Protein AF-U1F3D2-F1 (afdb_monomer_lite)

Foldseek 3Di:
DDDFDAQDPVNLCVVCVVVVHDVVVLVVVLVVVCCVVQVPHDPPVCVVPDDPDWDKDKDFDPDDDDDDCPSSVVVSVVVPDDPDPDWGWDDDPDTITITGD

pLDDT: mean 79.66, std 23.39, range [31.12, 98.44]

Sequence (101 aa):
MMGSASSTHDDIVATLKDAGLDPAQVRTLIEATFAEDLRWGPDVTTEAIFGDERATAQVVSRAHGTLAGVPVGAYALQFMAPYSPAHRLTSQGSHETQVHV

Structure (mmCIF, N/CA/C/O backbone):
data_AF-U1F3D2-F1
#
_entry.id   AF-U1F3D2-F1
#
loop_
_atom_site.group_PDB
_atom_site.id
_atom_site.type_symbol
_atom_site.label_atom_id
_atom_site.label_alt_id
_atom_site.label_comp_id
_atom_site.label_asym_id
_atom_site.label_entity_id
_atom_site.label_seq_id
_atom_site.pdbx_PDB_ins_code
_atom_site.Cartn_x
_atom_site.Cartn_y
_atom_site.Cartn_z
_atom_site.occupancy
_atom_site.B_iso_or_equiv
_atom_site.auth_seq_id
_atom_site.auth_comp_id
_atom_site.auth_asym_id
_atom_site.auth_atom_id
_atom_site.pdbx_PDB_model_num
ATOM 1 N N . MET A 1 1 ? -25.763 -13.246 -3.769 1.00 33.59 1 MET A N 1
ATOM 2 C CA . MET A 1 1 ? -25.278 -12.457 -4.920 1.00 33.59 1 MET A CA 1
ATOM 3 C C . MET A 1 1 ? -24.556 -11.244 -4.338 1.00 33.59 1 MET A C 1
ATOM 5 O O . MET A 1 1 ? -25.208 -10.260 -4.030 1.00 33.59 1 MET A O 1
ATOM 9 N N . MET A 1 2 ? -23.265 -11.376 -4.013 1.00 32.06 2 MET A N 1
ATOM 10 C CA . MET A 1 2 ? -22.491 -10.327 -3.328 1.00 32.06 2 MET A CA 1
ATOM 11 C C . MET A 1 2 ? -21.755 -9.516 -4.398 1.00 32.06 2 MET A C 1
ATOM 13 O O . MET A 1 2 ? -20.962 -10.078 -5.151 1.00 32.06 2 MET A O 1
ATOM 17 N N . GLY A 1 3 ? -22.105 -8.237 -4.533 1.00 31.12 3 GLY A N 1
ATOM 18 C CA . GLY A 1 3 ? -21.568 -7.349 -5.560 1.00 31.12 3 GLY A CA 1
ATOM 19 C C . GLY A 1 3 ? -20.078 -7.081 -5.363 1.00 31.12 3 GLY A C 1
ATOM 20 O O . GLY A 1 3 ? -19.635 -6.758 -4.266 1.00 31.12 3 GLY A O 1
ATOM 21 N N . SER A 1 4 ? -19.316 -7.214 -6.446 1.00 35.34 4 SER A N 1
ATOM 22 C CA . SER A 1 4 ? -17.908 -6.830 -6.533 1.00 35.34 4 SER A CA 1
ATOM 23 C C . SER A 1 4 ? -17.794 -5.304 -6.472 1.00 35.34 4 SER A C 1
ATOM 25 O O . SER A 1 4 ? -17.982 -4.643 -7.492 1.00 35.34 4 SER A O 1
ATOM 27 N N . ALA A 1 5 ? -17.498 -4.733 -5.305 1.00 45.81 5 ALA A N 1
ATOM 28 C CA . ALA A 1 5 ? -17.171 -3.313 -5.210 1.00 45.81 5 ALA A CA 1
ATOM 29 C C . ALA A 1 5 ? -15.744 -3.084 -5.736 1.00 45.81 5 ALA A C 1
ATOM 31 O O . ALA A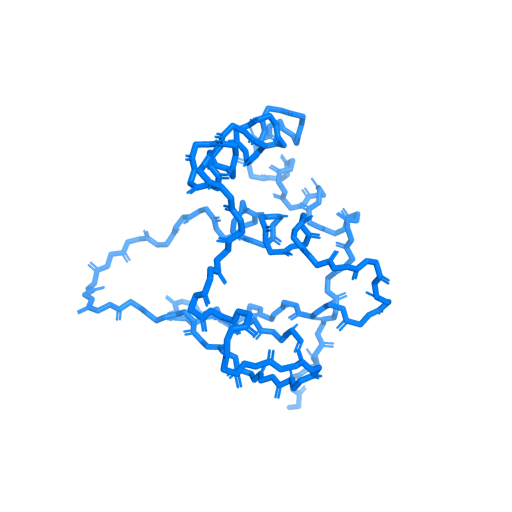 1 5 ? -14.792 -3.696 -5.264 1.00 45.81 5 ALA A O 1
ATOM 32 N N . SER A 1 6 ? -15.608 -2.244 -6.758 1.00 53.44 6 SER A N 1
ATOM 33 C CA . SER A 1 6 ? -14.322 -1.697 -7.187 1.00 53.44 6 SER A CA 1
ATOM 34 C C . SER A 1 6 ? -14.059 -0.455 -6.342 1.00 53.44 6 SER A C 1
ATOM 36 O O . SER A 1 6 ? -14.740 0.543 -6.549 1.00 53.44 6 SER A O 1
ATOM 38 N N . SER A 1 7 ? -13.133 -0.508 -5.383 1.00 66.31 7 SER A N 1
ATOM 39 C CA . SER A 1 7 ? -12.754 0.681 -4.609 1.00 66.31 7 SER A CA 1
ATOM 40 C C . SER A 1 7 ? -11.848 1.589 -5.436 1.00 66.31 7 SER A C 1
ATOM 42 O O . SER A 1 7 ? -10.769 1.189 -5.871 1.00 66.31 7 SER A O 1
ATOM 44 N N . THR A 1 8 ? -12.302 2.814 -5.661 1.00 82.62 8 THR A N 1
ATOM 45 C CA . THR A 1 8 ? -11.533 3.889 -6.289 1.00 82.62 8 THR A CA 1
ATOM 46 C C . THR A 1 8 ? -10.462 4.434 -5.334 1.00 82.62 8 THR A C 1
ATOM 48 O O . THR A 1 8 ? -10.428 4.097 -4.150 1.00 82.62 8 THR A O 1
ATOM 51 N N . HIS A 1 9 ? -9.567 5.293 -5.833 1.00 85.81 9 HIS A N 1
ATOM 52 C CA . HIS A 1 9 ? -8.632 6.038 -4.978 1.00 85.81 9 HIS A CA 1
ATOM 53 C C . HIS A 1 9 ? -9.355 6.824 -3.878 1.00 85.81 9 HIS A C 1
ATOM 55 O O . HIS A 1 9 ? -8.961 6.759 -2.715 1.00 85.81 9 HIS A O 1
ATOM 61 N N . ASP A 1 10 ? -10.450 7.496 -4.232 1.00 89.19 10 ASP A N 1
ATOM 62 C CA . ASP A 1 10 ? -11.231 8.293 -3.290 1.00 89.19 10 ASP A CA 1
ATOM 63 C C . ASP A 1 10 ? -11.868 7.418 -2.201 1.00 89.19 10 ASP A C 1
ATOM 65 O O . ASP A 1 10 ? -11.858 7.802 -1.030 1.00 89.19 10 ASP A O 1
ATOM 69 N N . ASP A 1 11 ? -12.322 6.207 -2.547 1.00 90.88 11 ASP A N 1
ATOM 70 C CA . ASP A 1 11 ? -12.855 5.243 -1.573 1.00 90.88 11 ASP A CA 1
ATOM 71 C C . ASP A 1 11 ? -11.778 4.786 -0.574 1.00 90.88 11 ASP A C 1
ATOM 73 O O . ASP A 1 11 ? -12.034 4.678 0.630 1.00 90.88 11 ASP A O 1
ATOM 77 N N . ILE A 1 12 ? -10.551 4.545 -1.052 1.00 92.62 12 ILE A N 1
ATOM 78 C CA . ILE A 1 12 ? -9.414 4.170 -0.197 1.00 92.62 12 ILE A CA 1
ATOM 79 C C . ILE A 1 12 ? -9.048 5.336 0.727 1.00 92.62 12 ILE A C 1
ATOM 81 O O . ILE A 1 12 ? -8.887 5.140 1.933 1.00 92.62 12 ILE A O 1
ATOM 85 N N . VAL A 1 13 ? -8.970 6.558 0.19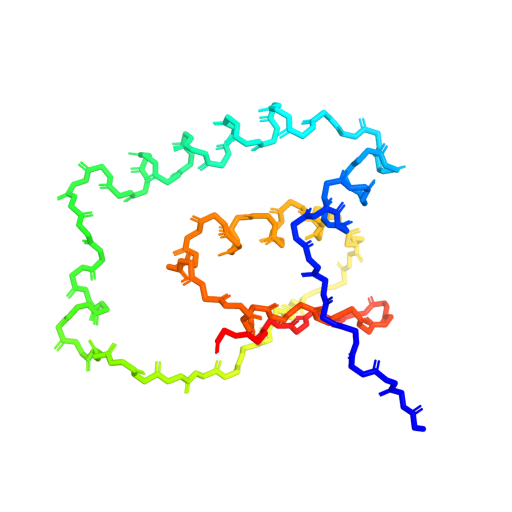4 1.00 94.50 13 VAL A N 1
ATOM 86 C CA . VAL A 1 13 ? -8.671 7.768 0.973 1.00 94.50 13 VAL A CA 1
ATOM 87 C C . VAL A 1 13 ? -9.747 8.036 2.027 1.00 94.50 13 VAL A C 1
ATOM 89 O O . VAL A 1 13 ? -9.406 8.392 3.157 1.00 94.50 13 VAL A O 1
ATOM 92 N N . ALA A 1 14 ? -11.026 7.847 1.699 1.00 95.06 14 ALA A N 1
ATOM 93 C CA . ALA A 1 14 ? -12.118 7.951 2.663 1.00 95.06 14 ALA A CA 1
ATOM 94 C C . ALA A 1 14 ? -11.972 6.905 3.779 1.00 95.06 14 ALA A C 1
ATOM 96 O O . ALA A 1 14 ? -11.982 7.263 4.953 1.00 95.06 14 ALA A O 1
ATOM 97 N N . THR A 1 15 ? -11.701 5.645 3.424 1.00 96.00 15 THR A N 1
ATOM 98 C CA . THR A 1 15 ? -11.517 4.557 4.401 1.00 96.00 15 THR A CA 1
ATOM 99 C C . THR A 1 15 ? -10.328 4.810 5.337 1.00 96.00 15 THR A C 1
ATOM 101 O O . THR A 1 15 ? -10.399 4.505 6.527 1.00 96.00 15 THR A O 1
ATOM 104 N N . LEU A 1 16 ? -9.231 5.388 4.834 1.00 97.12 16 LEU A N 1
ATOM 105 C CA . LEU A 1 16 ? -8.092 5.795 5.668 1.00 97.12 16 LEU A CA 1
ATOM 106 C C . LEU A 1 16 ? -8.496 6.864 6.689 1.00 97.12 16 LEU A C 1
ATOM 108 O O . LEU A 1 16 ? -8.169 6.732 7.868 1.00 97.12 16 LEU A O 1
ATOM 112 N N . LYS A 1 17 ? -9.237 7.889 6.251 1.00 97.81 17 LYS A N 1
ATOM 113 C CA . LYS A 1 17 ? -9.729 8.956 7.133 1.00 97.81 17 LYS A CA 1
ATOM 114 C C . LYS A 1 17 ? -10.698 8.423 8.186 1.00 97.81 17 LYS A C 1
ATOM 116 O O . LYS A 1 17 ? -10.562 8.782 9.352 1.00 97.81 17 LYS A O 1
ATOM 121 N N . ASP A 1 18 ? -11.615 7.539 7.800 1.00 97.19 18 ASP A N 1
ATOM 122 C CA . ASP A 1 18 ? -12.564 6.893 8.716 1.00 97.19 18 ASP A CA 1
ATOM 123 C C . ASP A 1 18 ? -11.845 6.031 9.767 1.00 97.19 18 ASP A C 1
ATOM 125 O O . ASP A 1 18 ? -12.281 5.942 10.914 1.00 97.19 18 ASP A O 1
ATOM 129 N N . ALA A 1 19 ? -10.695 5.451 9.407 1.00 94.75 19 ALA A N 1
ATOM 130 C CA . ALA A 1 19 ? -9.802 4.746 10.326 1.00 94.75 19 ALA A CA 1
ATOM 131 C C . ALA A 1 19 ? -8.922 5.683 11.185 1.00 94.75 19 ALA A C 1
ATOM 133 O O . ALA A 1 19 ? -8.094 5.202 11.959 1.00 94.75 19 ALA A O 1
ATOM 134 N N . GLY A 1 20 ? -9.075 7.006 11.060 1.00 97.75 20 GLY A N 1
ATOM 135 C CA . GLY A 1 20 ? -8.302 8.007 11.799 1.00 97.75 20 GLY A CA 1
ATOM 136 C C . GLY A 1 20 ? -6.869 8.202 11.294 1.00 97.75 20 GLY A C 1
ATOM 137 O O . GLY A 1 20 ? -6.044 8.765 12.012 1.00 97.75 20 GLY A O 1
ATOM 138 N N . LEU A 1 21 ? -6.555 7.735 10.084 1.00 98.19 21 LEU A N 1
ATOM 139 C CA . LEU A 1 21 ? -5.239 7.880 9.467 1.00 98.19 21 LEU A CA 1
ATOM 140 C C . LEU A 1 21 ? -5.198 9.107 8.554 1.00 98.19 21 LEU A C 1
ATOM 142 O O . LEU A 1 21 ? -6.142 9.384 7.815 1.00 98.19 21 LEU A O 1
ATOM 146 N N . ASP A 1 22 ? -4.068 9.813 8.563 1.00 98.25 22 ASP A N 1
ATOM 147 C CA . ASP A 1 22 ? -3.778 10.883 7.608 1.00 98.25 22 ASP A CA 1
ATOM 148 C C . ASP A 1 22 ? -3.288 10.277 6.276 1.00 98.25 22 ASP A C 1
ATOM 150 O O . ASP A 1 22 ? -2.192 9.702 6.236 1.00 98.25 22 ASP A O 1
ATOM 154 N N . PRO A 1 23 ? -4.042 10.412 5.167 1.00 97.25 23 PRO A N 1
ATOM 155 C CA . PRO A 1 23 ? -3.653 9.842 3.879 1.00 97.25 23 PRO A CA 1
ATOM 156 C C . PRO A 1 23 ? -2.304 10.353 3.361 1.00 97.25 23 PRO A C 1
ATOM 158 O O . PRO A 1 23 ? -1.612 9.621 2.653 1.00 97.25 23 PRO A O 1
ATOM 161 N N . ALA A 1 24 ? -1.908 11.582 3.710 1.00 97.69 24 ALA A N 1
ATOM 162 C CA . ALA A 1 24 ? -0.620 12.131 3.297 1.00 97.69 24 ALA A CA 1
ATOM 163 C C . ALA A 1 24 ? 0.538 11.432 4.020 1.00 97.69 24 ALA A C 1
ATOM 165 O O . ALA A 1 24 ? 1.523 11.057 3.387 1.00 97.69 24 ALA A O 1
ATOM 166 N N . GLN A 1 25 ? 0.403 11.186 5.326 1.00 98.44 25 GLN A N 1
ATOM 167 C CA . GLN A 1 25 ? 1.400 10.427 6.087 1.00 98.44 25 GLN A CA 1
ATOM 168 C C . GLN A 1 25 ? 1.490 8.977 5.618 1.00 98.44 25 GLN A C 1
ATOM 170 O O . GLN A 1 25 ? 2.593 8.456 5.462 1.00 98.44 25 GLN A O 1
ATOM 175 N N . VAL A 1 26 ? 0.349 8.341 5.335 1.00 98.12 26 VAL A N 1
ATOM 176 C CA . VAL A 1 26 ? 0.319 6.977 4.788 1.00 98.12 26 VAL A CA 1
ATOM 177 C C . VAL A 1 26 ? 1.024 6.918 3.431 1.00 98.12 26 VAL A C 1
ATOM 179 O O . VAL A 1 26 ? 1.825 6.016 3.206 1.00 98.12 26 VAL A O 1
ATOM 182 N N . ARG A 1 27 ? 0.797 7.901 2.549 1.00 96.69 27 ARG A N 1
ATOM 183 C CA . ARG A 1 27 ? 1.501 8.001 1.262 1.00 96.69 27 ARG A CA 1
ATOM 184 C C . ARG A 1 27 ? 3.014 8.127 1.452 1.00 96.69 27 ARG A C 1
ATOM 186 O O . ARG A 1 27 ? 3.753 7.377 0.828 1.00 96.69 27 ARG A O 1
ATOM 193 N N . THR A 1 28 ? 3.467 9.019 2.333 1.00 98.25 28 THR A N 1
ATOM 194 C CA . THR A 1 28 ? 4.900 9.196 2.632 1.00 98.25 28 THR A CA 1
ATOM 195 C C . THR A 1 28 ? 5.538 7.909 3.155 1.00 98.25 28 THR A C 1
ATOM 197 O O . THR A 1 28 ? 6.650 7.568 2.760 1.00 98.25 28 THR A O 1
ATOM 200 N N . LEU A 1 29 ? 4.832 7.175 4.022 1.00 98.25 29 LEU A N 1
ATOM 201 C CA . LEU A 1 29 ? 5.285 5.876 4.518 1.00 98.25 29 LEU A CA 1
ATOM 202 C C . LEU A 1 29 ? 5.452 4.873 3.368 1.00 98.25 29 LEU A C 1
ATOM 204 O O . LEU A 1 29 ? 6.506 4.258 3.255 1.00 98.25 29 LEU A O 1
ATOM 208 N N . ILE A 1 30 ? 4.442 4.747 2.503 1.00 97.19 30 ILE A N 1
ATOM 209 C CA . ILE A 1 30 ? 4.463 3.840 1.347 1.00 97.19 30 ILE A CA 1
ATOM 210 C C . ILE A 1 30 ? 5.617 4.184 0.393 1.00 97.19 30 ILE A C 1
ATOM 212 O O . ILE A 1 30 ? 6.355 3.292 -0.020 1.00 97.19 30 ILE A O 1
ATOM 216 N N . GLU A 1 31 ? 5.813 5.468 0.076 1.00 96.69 31 GLU A N 1
ATOM 217 C CA . GLU A 1 31 ? 6.923 5.928 -0.770 1.00 96.69 31 GLU A CA 1
ATOM 218 C C . GLU A 1 31 ? 8.285 5.555 -0.180 1.00 96.69 31 GLU A C 1
ATOM 220 O O . GLU A 1 31 ? 9.150 5.052 -0.896 1.00 96.69 31 GLU A O 1
ATOM 225 N N . ALA A 1 32 ? 8.473 5.764 1.126 1.00 97.88 32 ALA A N 1
ATOM 226 C CA . ALA A 1 32 ? 9.708 5.400 1.809 1.00 97.88 32 ALA A CA 1
ATOM 227 C C . ALA A 1 32 ? 9.949 3.882 1.792 1.00 97.88 32 ALA A C 1
ATOM 229 O O . ALA A 1 32 ? 11.078 3.455 1.558 1.00 97.88 32 ALA A O 1
ATOM 230 N N . THR A 1 33 ? 8.899 3.077 1.984 1.00 97.19 33 THR A N 1
ATOM 231 C CA . THR A 1 33 ? 8.981 1.612 1.924 1.00 97.19 33 THR A CA 1
ATOM 232 C C . THR A 1 33 ? 9.411 1.126 0.540 1.00 97.19 33 THR A C 1
ATOM 234 O O . THR A 1 33 ? 10.343 0.334 0.448 1.00 97.19 33 THR A O 1
ATOM 237 N N . PHE A 1 34 ? 8.812 1.630 -0.544 1.00 95.56 34 PHE A N 1
ATOM 238 C CA . PHE A 1 34 ? 9.234 1.237 -1.894 1.00 95.56 34 PHE A CA 1
ATOM 239 C C . PHE A 1 34 ? 10.622 1.767 -2.259 1.00 95.56 34 PHE A C 1
ATOM 241 O O . PHE A 1 34 ? 11.386 1.070 -2.921 1.00 95.56 34 PHE A O 1
ATOM 248 N N . ALA A 1 35 ? 10.984 2.972 -1.810 1.00 95.06 35 ALA A N 1
ATOM 249 C CA . ALA A 1 35 ? 12.327 3.509 -2.016 1.00 95.06 35 ALA A CA 1
ATOM 250 C C . ALA A 1 35 ? 13.409 2.689 -1.290 1.00 95.06 35 ALA A C 1
ATOM 252 O O . ALA A 1 35 ? 14.547 2.622 -1.757 1.00 95.06 35 ALA A O 1
ATOM 253 N N . GLU A 1 36 ? 13.081 2.086 -0.144 1.00 96.88 36 GLU A N 1
ATOM 254 C CA . GLU A 1 36 ? 13.953 1.136 0.545 1.00 96.88 36 GLU A CA 1
ATOM 255 C C . GLU A 1 36 ? 14.061 -0.184 -0.226 1.00 96.88 36 GLU A C 1
ATOM 257 O O . GLU A 1 36 ? 15.175 -0.587 -0.566 1.00 96.88 36 GLU A O 1
ATOM 262 N N . ASP A 1 37 ? 12.922 -0.819 -0.512 1.00 96.31 37 ASP A N 1
ATOM 263 C CA . ASP A 1 37 ? 12.841 -2.164 -1.094 1.00 96.31 37 ASP A CA 1
ATOM 264 C C . ASP A 1 37 ? 13.449 -2.216 -2.507 1.00 96.31 37 ASP A C 1
ATOM 266 O O . ASP A 1 37 ? 14.234 -3.105 -2.835 1.00 96.31 37 ASP A O 1
ATOM 270 N N . LEU A 1 38 ? 13.191 -1.182 -3.314 1.00 93.50 38 LEU A N 1
ATOM 271 C CA . LEU A 1 38 ? 13.650 -1.063 -4.703 1.00 93.50 38 LEU A CA 1
ATOM 272 C C . LEU A 1 38 ? 14.913 -0.199 -4.854 1.00 93.50 38 LEU A C 1
ATOM 274 O O . LEU A 1 38 ? 15.261 0.235 -5.955 1.00 93.50 38 LEU A O 1
ATOM 278 N N . ARG A 1 39 ? 15.634 0.070 -3.756 1.00 94.38 39 ARG A N 1
ATOM 279 C CA . ARG A 1 39 ? 16.836 0.929 -3.744 1.00 94.38 39 ARG A CA 1
ATOM 280 C C . ARG A 1 39 ? 17.874 0.540 -4.797 1.00 94.38 39 ARG A C 1
ATOM 282 O O . ARG A 1 39 ? 18.595 1.402 -5.299 1.00 94.38 39 ARG A O 1
ATOM 289 N N . TRP A 1 40 ? 18.011 -0.756 -5.058 1.00 93.12 40 TRP A N 1
ATOM 290 C CA . TRP A 1 40 ? 19.077 -1.314 -5.890 1.00 93.12 40 TRP A CA 1
ATOM 291 C C . TRP A 1 40 ? 18.654 -1.579 -7.336 1.00 93.12 40 TRP A C 1
ATOM 293 O O . TRP A 1 40 ? 19.443 -2.125 -8.105 1.00 93.12 40 TRP A O 1
ATOM 303 N N . GLY A 1 41 ? 17.445 -1.161 -7.711 1.00 89.25 41 GLY A N 1
ATOM 304 C CA . GLY A 1 41 ? 16.865 -1.403 -9.024 1.00 89.25 41 GLY A CA 1
ATOM 305 C C . GLY A 1 41 ? 15.489 -2.066 -8.931 1.00 89.25 41 GLY A C 1
ATOM 306 O O . GLY A 1 41 ? 14.973 -2.267 -7.830 1.00 89.25 41 GLY A O 1
ATOM 307 N N . PRO A 1 42 ? 14.882 -2.379 -10.084 1.00 88.94 42 PRO A N 1
ATOM 308 C CA . PRO A 1 42 ? 13.587 -3.050 -10.140 1.00 88.94 42 PRO A CA 1
ATOM 309 C C . PRO A 1 42 ? 13.666 -4.497 -9.625 1.00 88.94 42 PRO A C 1
ATOM 311 O O . PRO A 1 42 ? 14.753 -5.050 -9.434 1.00 88.94 42 PRO A O 1
ATOM 314 N N . ASP A 1 43 ? 12.509 -5.137 -9.439 1.00 91.62 43 ASP A N 1
ATOM 315 C CA . ASP A 1 43 ? 12.438 -6.571 -9.147 1.00 91.62 43 ASP A CA 1
ATOM 316 C C . ASP A 1 43 ? 12.854 -7.393 -10.379 1.00 91.62 43 ASP A C 1
ATOM 318 O O . ASP A 1 43 ? 12.043 -7.761 -11.233 1.00 91.62 43 ASP A O 1
ATOM 322 N N . VAL A 1 44 ? 14.150 -7.703 -10.442 1.00 94.31 44 VAL A N 1
ATOM 323 C CA . VAL A 1 44 ? 14.775 -8.453 -11.540 1.00 94.31 44 VAL A CA 1
ATOM 324 C C . VAL A 1 44 ? 14.201 -9.858 -11.725 1.00 94.31 44 VAL A C 1
ATOM 326 O O . VAL A 1 44 ? 14.300 -10.412 -12.816 1.00 94.31 44 VAL A O 1
ATOM 329 N N . THR A 1 45 ? 13.614 -10.456 -10.681 1.00 93.50 45 THR A N 1
ATOM 330 C CA . THR A 1 45 ? 13.007 -11.790 -10.795 1.00 93.50 45 THR A CA 1
ATOM 331 C C . THR A 1 45 ? 11.685 -11.687 -11.535 1.00 93.50 45 THR A C 1
ATOM 333 O O . THR A 1 45 ? 11.417 -12.492 -12.425 1.00 93.50 45 THR A O 1
ATOM 336 N N . THR A 1 46 ? 10.888 -10.670 -11.201 1.00 91.06 46 THR A N 1
ATOM 337 C CA . THR A 1 46 ? 9.629 -10.395 -11.892 1.00 91.06 46 THR A CA 1
ATOM 338 C C . THR A 1 46 ? 9.879 -10.036 -13.357 1.00 91.06 46 THR A C 1
ATOM 340 O O . THR A 1 46 ? 9.305 -10.680 -14.231 1.00 91.06 46 THR A O 1
ATOM 343 N N . GLU A 1 47 ? 10.796 -9.104 -13.646 1.00 91.44 47 GLU A N 1
ATOM 344 C CA . GLU A 1 47 ? 11.101 -8.681 -15.027 1.00 91.44 47 GLU A CA 1
ATOM 345 C C . GLU A 1 47 ? 11.657 -9.808 -15.913 1.00 91.44 47 GLU A C 1
ATOM 347 O O . GLU A 1 47 ? 11.437 -9.817 -17.123 1.00 91.44 47 GLU A O 1
ATOM 352 N N . ALA A 1 48 ? 12.392 -10.764 -15.337 1.00 95.88 48 ALA A N 1
ATOM 353 C CA . ALA A 1 48 ? 12.977 -11.867 -16.096 1.00 95.88 48 ALA A CA 1
ATOM 354 C C . ALA A 1 48 ? 11.970 -12.973 -16.459 1.00 95.88 48 ALA A C 1
ATOM 356 O O . ALA A 1 48 ? 12.259 -13.784 -17.343 1.00 95.88 48 ALA A O 1
ATOM 357 N N . ILE A 1 49 ? 10.835 -13.053 -15.755 1.00 96.38 49 ILE A N 1
ATOM 358 C CA . ILE A 1 49 ? 9.889 -14.176 -15.848 1.00 96.38 49 ILE A CA 1
ATOM 359 C C . ILE A 1 49 ? 8.545 -13.744 -16.440 1.00 96.38 49 ILE A C 1
ATOM 361 O O . ILE A 1 49 ? 7.953 -14.516 -17.194 1.00 96.38 49 ILE A O 1
ATOM 365 N N . PHE A 1 50 ? 8.068 -12.545 -16.102 1.00 91.38 50 PHE A N 1
ATOM 366 C CA . PHE A 1 50 ? 6.720 -12.078 -16.423 1.00 91.38 50 PHE A CA 1
ATOM 367 C C . PHE A 1 50 ? 6.741 -10.850 -17.345 1.00 91.38 50 PHE A C 1
ATOM 369 O O . PHE A 1 50 ? 7.626 -10.000 -17.263 1.00 91.38 50 PHE A O 1
ATOM 376 N N . GLY A 1 51 ? 5.746 -10.771 -18.227 1.00 89.88 51 GLY A N 1
ATOM 377 C CA . GLY A 1 51 ? 5.399 -9.632 -19.069 1.00 89.88 51 GLY A CA 1
ATOM 378 C C . GLY A 1 51 ? 4.126 -8.933 -18.578 1.00 89.88 51 GLY A C 1
ATOM 379 O O . GLY A 1 51 ? 4.118 -8.319 -17.513 1.00 89.88 51 GLY A O 1
ATOM 380 N N . ASP A 1 52 ? 3.058 -8.965 -19.379 1.00 86.50 52 ASP A N 1
ATOM 381 C CA . ASP A 1 52 ? 1.777 -8.295 -19.101 1.00 86.50 52 ASP A CA 1
ATOM 382 C C . ASP A 1 52 ? 0.696 -9.230 -18.530 1.00 86.50 52 ASP A C 1
ATOM 384 O O . ASP A 1 52 ? -0.499 -8.901 -18.540 1.00 86.50 52 ASP A O 1
ATOM 388 N N . GLU A 1 53 ? 1.095 -10.401 -18.028 1.00 89.44 53 GLU A N 1
ATOM 389 C CA . GLU A 1 53 ? 0.173 -11.364 -17.445 1.00 89.44 53 GLU A CA 1
ATOM 390 C C . GLU A 1 53 ? -0.575 -10.774 -16.245 1.00 89.44 53 GLU A C 1
ATOM 392 O O . GLU A 1 53 ? -0.062 -9.979 -15.457 1.00 89.44 53 GLU A O 1
ATOM 397 N N . ARG A 1 54 ? -1.825 -11.213 -16.083 1.00 86.94 54 ARG A N 1
ATOM 398 C CA . ARG A 1 54 ? -2.686 -10.822 -14.965 1.00 86.94 54 ARG A CA 1
ATOM 399 C C . ARG A 1 54 ? -3.006 -12.023 -14.105 1.00 86.94 54 ARG A C 1
ATOM 401 O O . ARG A 1 54 ? -3.243 -13.119 -14.615 1.00 86.94 54 ARG A O 1
ATOM 408 N N . ALA A 1 55 ? -3.075 -11.793 -12.803 1.00 85.88 55 ALA A N 1
ATOM 409 C CA . ALA A 1 55 ? -3.362 -12.828 -11.828 1.00 85.88 55 ALA A CA 1
ATOM 410 C C . ALA A 1 55 ? -4.288 -12.302 -10.733 1.00 85.88 55 ALA A C 1
ATOM 412 O O . ALA A 1 55 ? -4.312 -11.119 -10.405 1.00 85.88 55 ALA A O 1
ATOM 413 N N . THR A 1 56 ? -5.040 -13.215 -10.129 1.00 86.44 56 THR A N 1
ATOM 414 C CA . THR A 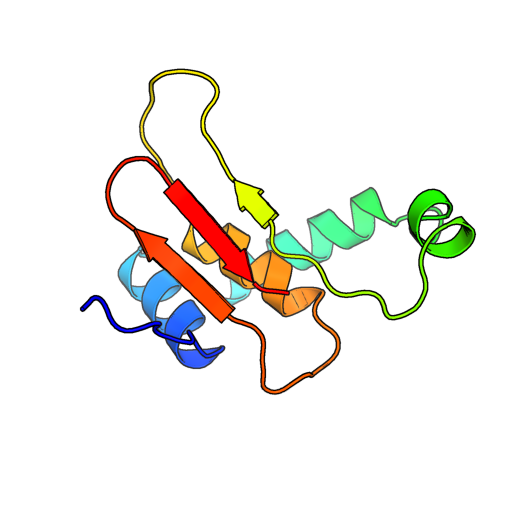1 56 ? -5.794 -12.933 -8.909 1.00 86.44 56 THR A CA 1
ATOM 415 C C . THR A 1 56 ? -5.020 -13.468 -7.718 1.00 86.44 56 THR A C 1
ATOM 417 O O . THR A 1 56 ? -4.589 -14.621 -7.730 1.00 86.44 56 THR A O 1
ATOM 420 N N . ALA A 1 57 ? -4.863 -12.639 -6.688 1.00 87.56 57 ALA A N 1
ATOM 421 C CA . ALA A 1 57 ? -4.138 -12.992 -5.479 1.00 87.56 57 ALA A CA 1
ATOM 422 C C . ALA A 1 57 ? -5.026 -12.856 -4.236 1.00 87.56 57 ALA A C 1
ATOM 424 O O . ALA A 1 57 ? -5.974 -12.066 -4.186 1.00 87.56 57 ALA A O 1
ATOM 425 N N . GLN A 1 58 ? -4.696 -13.633 -3.206 1.00 90.12 58 GLN A N 1
ATOM 426 C CA . GLN A 1 58 ? -5.360 -13.583 -1.907 1.00 90.12 58 GLN A CA 1
ATOM 427 C C . GLN A 1 58 ? -4.329 -13.366 -0.804 1.00 90.12 58 GLN A C 1
ATOM 429 O O . GLN A 1 58 ? -3.284 -14.020 -0.786 1.00 90.12 58 GLN A O 1
ATOM 434 N N . VAL A 1 59 ? -4.644 -12.478 0.140 1.00 90.50 59 VAL A N 1
ATOM 435 C CA . VAL A 1 59 ? -3.856 -12.291 1.362 1.00 90.50 59 VAL A CA 1
ATOM 436 C C . VAL A 1 59 ? -4.571 -13.016 2.497 1.00 90.50 59 VAL A C 1
ATOM 438 O O . VAL A 1 59 ? -5.677 -12.641 2.886 1.00 90.50 59 VAL A O 1
ATOM 441 N N . VAL A 1 60 ? -3.934 -14.067 3.021 1.00 94.25 60 VAL A N 1
ATOM 442 C CA . VAL A 1 60 ? -4.516 -14.963 4.032 1.00 94.25 60 VAL A CA 1
ATOM 443 C C . VAL A 1 60 ? -3.675 -14.997 5.306 1.00 94.25 60 VAL A C 1
ATOM 445 O O . VAL A 1 60 ? -2.442 -15.039 5.265 1.00 94.25 60 VAL A O 1
ATOM 448 N N . SER A 1 61 ? -4.336 -15.010 6.463 1.00 94.94 61 SER A N 1
ATOM 449 C CA . SER A 1 61 ? -3.668 -15.168 7.757 1.00 94.94 61 SER A CA 1
ATOM 450 C C . SER A 1 61 ? -3.211 -16.614 7.964 1.00 94.94 61 SER A C 1
ATOM 452 O O . SER A 1 61 ? -3.995 -17.540 7.772 1.00 94.94 61 SER A O 1
ATOM 454 N N . ARG A 1 62 ? -1.975 -16.823 8.431 1.00 96.31 62 ARG A N 1
ATOM 455 C CA . ARG A 1 62 ? -1.451 -18.163 8.779 1.00 96.31 62 ARG A CA 1
ATOM 456 C C . ARG A 1 62 ? -1.671 -18.552 10.247 1.00 96.31 62 ARG A C 1
ATOM 458 O O . ARG A 1 62 ? -1.322 -19.658 10.646 1.00 96.31 62 ARG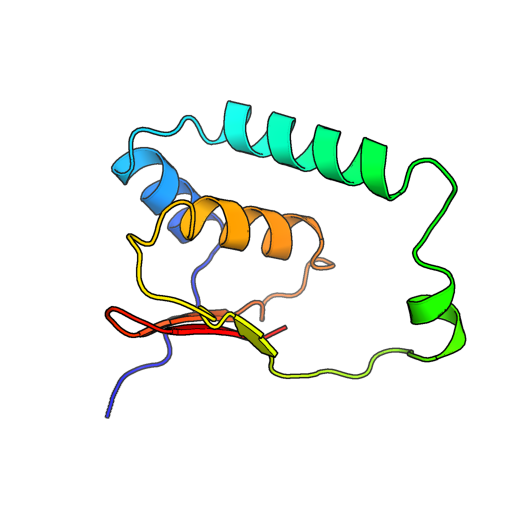 A O 1
ATOM 465 N N . ALA A 1 63 ? -2.221 -17.640 11.045 1.00 96.00 63 ALA A N 1
ATOM 466 C CA . ALA A 1 63 ? -2.525 -17.816 12.4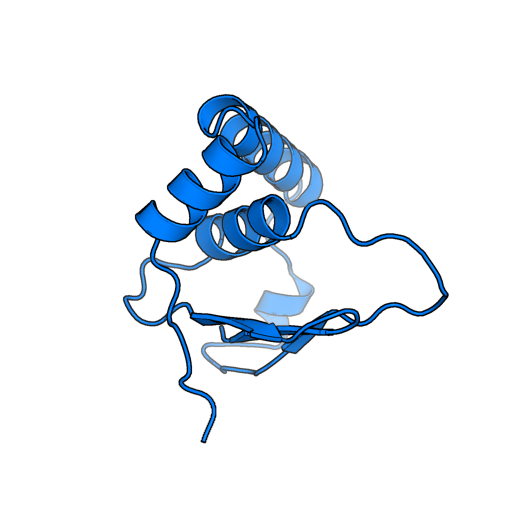60 1.00 96.00 63 ALA A CA 1
ATOM 467 C C . ALA A 1 63 ? -3.655 -16.862 12.884 1.00 96.00 63 ALA A C 1
ATOM 469 O O . ALA A 1 63 ? -3.951 -15.895 12.180 1.00 96.00 63 ALA A O 1
ATOM 470 N N . HIS A 1 64 ? -4.267 -17.122 14.042 1.00 95.62 64 HIS A N 1
ATOM 471 C CA . HIS A 1 64 ? -5.282 -16.240 14.622 1.00 95.62 64 HIS A CA 1
ATOM 472 C C . HIS A 1 64 ? -4.691 -14.890 15.054 1.00 95.62 64 HIS A C 1
ATOM 474 O O . HIS A 1 64 ? -3.578 -14.827 15.574 1.00 95.62 64 HIS A O 1
ATOM 480 N N . GLY A 1 65 ? -5.471 -13.821 14.887 1.00 95.44 65 GLY A N 1
ATOM 481 C CA . GLY A 1 65 ? -5.101 -12.468 15.291 1.00 95.44 65 GLY A CA 1
ATOM 482 C C . GLY A 1 65 ? -6.169 -11.442 14.917 1.00 95.44 65 GLY A C 1
ATOM 483 O O . GLY A 1 65 ? -7.237 -11.799 14.417 1.00 95.44 65 GLY A O 1
ATOM 484 N N . THR A 1 66 ? -5.861 -10.168 15.150 1.00 96.62 66 THR A N 1
ATOM 485 C CA . THR A 1 66 ? -6.716 -9.036 14.771 1.00 96.62 66 THR A CA 1
ATOM 486 C C . THR A 1 66 ? -6.178 -8.396 13.499 1.00 96.62 66 THR A C 1
ATOM 488 O O . THR A 1 66 ? -5.021 -7.979 13.455 1.00 96.62 66 THR A O 1
ATOM 491 N N . LEU A 1 67 ? -7.017 -8.304 12.469 1.00 94.56 67 LEU A N 1
ATOM 492 C CA . LEU A 1 67 ? -6.663 -7.657 11.211 1.00 94.56 67 LEU A CA 1
ATOM 493 C C . LEU A 1 67 ? -6.630 -6.131 11.376 1.00 94.56 67 LEU A C 1
ATOM 495 O O . LEU A 1 67 ? -7.577 -5.534 11.883 1.00 94.56 67 LEU A O 1
ATOM 499 N N . ALA A 1 68 ? -5.557 -5.504 10.900 1.00 92.88 68 ALA A N 1
ATOM 500 C CA . ALA A 1 68 ? -5.397 -4.056 10.833 1.00 92.88 68 ALA A CA 1
ATOM 501 C C . ALA A 1 68 ? -4.621 -3.675 9.563 1.00 92.88 68 ALA A C 1
ATOM 503 O O . ALA A 1 68 ? -3.915 -4.502 8.990 1.00 92.88 68 ALA A O 1
ATOM 504 N N . GLY A 1 69 ? -4.753 -2.425 9.116 1.00 94.62 69 GLY A N 1
ATOM 505 C CA . GLY A 1 69 ? -3.966 -1.900 7.993 1.00 94.62 69 GLY A CA 1
ATOM 506 C C . GLY A 1 69 ? -4.464 -2.273 6.592 1.00 94.62 69 GLY A C 1
ATOM 507 O O . GLY A 1 69 ? -3.794 -1.951 5.619 1.00 94.62 69 GLY A O 1
ATOM 508 N N . VAL A 1 70 ? -5.650 -2.876 6.453 1.00 94.75 70 VAL A N 1
ATOM 509 C CA . VAL A 1 70 ? -6.256 -3.184 5.139 1.00 94.75 70 VAL A CA 1
ATOM 510 C C . VAL A 1 70 ? -6.284 -1.974 4.187 1.00 94.75 70 VAL A C 1
ATOM 512 O O . VAL A 1 70 ? -5.794 -2.118 3.068 1.00 94.75 70 VAL A O 1
ATOM 515 N N . PRO A 1 71 ? -6.763 -0.772 4.583 1.00 94.75 71 PRO A N 1
ATOM 516 C CA . PRO A 1 71 ? -6.754 0.383 3.680 1.00 94.75 71 PRO A CA 1
ATOM 517 C C . PRO A 1 71 ? -5.341 0.907 3.365 1.00 94.75 71 PRO A C 1
ATOM 519 O O . PRO A 1 71 ? -5.140 1.525 2.325 1.00 94.75 71 PRO A O 1
ATOM 522 N N . VAL A 1 72 ? -4.342 0.626 4.211 1.00 96.44 72 VAL A N 1
ATOM 523 C CA . VAL A 1 72 ? -2.933 0.954 3.929 1.00 96.44 72 VAL A CA 1
ATOM 524 C C . V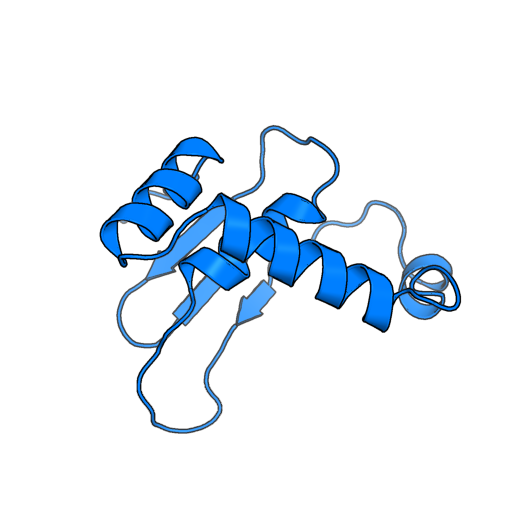AL A 1 72 ? -2.370 0.007 2.867 1.00 96.44 72 VAL A C 1
ATOM 526 O O . VAL A 1 72 ? -1.782 0.468 1.894 1.00 96.44 72 VAL A O 1
ATOM 529 N N . GLY A 1 73 ? -2.605 -1.303 3.003 1.00 94.75 73 GLY A N 1
ATOM 530 C CA . GLY A 1 73 ? -2.201 -2.293 1.998 1.00 94.75 73 GLY A CA 1
ATOM 531 C C . GLY A 1 73 ? -2.881 -2.063 0.645 1.00 94.75 73 GLY A C 1
ATOM 532 O O . GLY A 1 73 ? -2.230 -2.110 -0.396 1.00 94.75 73 GLY A O 1
ATOM 533 N N . ALA A 1 74 ? -4.170 -1.718 0.665 1.00 93.31 74 ALA A N 1
ATOM 534 C CA . ALA A 1 74 ? -4.920 -1.264 -0.503 1.00 93.31 74 ALA A CA 1
ATOM 535 C C . ALA A 1 74 ? -4.247 -0.078 -1.212 1.00 93.31 74 ALA A C 1
ATOM 537 O O . ALA A 1 74 ? -4.077 -0.097 -2.432 1.00 93.31 74 ALA A O 1
ATOM 538 N N . TYR A 1 75 ? -3.846 0.940 -0.445 1.00 94.38 75 TYR A N 1
ATOM 539 C CA . TYR A 1 75 ? -3.200 2.125 -0.995 1.00 94.38 75 TYR A CA 1
ATOM 540 C C . TYR A 1 75 ? -1.810 1.807 -1.562 1.00 94.38 75 TYR A C 1
ATOM 542 O O . TYR A 1 75 ? -1.459 2.318 -2.620 1.00 94.38 75 TYR A O 1
ATOM 550 N N . ALA A 1 76 ? -1.045 0.912 -0.930 1.00 94.75 76 ALA A N 1
ATOM 551 C CA . ALA A 1 76 ? 0.257 0.478 -1.441 1.00 94.75 76 ALA A CA 1
ATOM 552 C C . ALA A 1 76 ? 0.148 -0.242 -2.797 1.00 94.75 76 ALA A C 1
ATOM 554 O O . ALA A 1 76 ? 0.929 0.027 -3.707 1.00 94.75 76 ALA A O 1
ATOM 555 N N . LEU A 1 77 ? -0.856 -1.108 -2.963 1.00 92.12 77 LEU A N 1
ATOM 556 C CA . LEU A 1 77 ? -1.120 -1.781 -4.239 1.00 92.12 77 LEU A CA 1
ATOM 557 C C . LEU A 1 77 ? -1.535 -0.786 -5.325 1.00 92.12 77 LEU A C 1
ATOM 559 O O . LEU A 1 77 ? -0.997 -0.813 -6.428 1.00 92.12 77 LEU A O 1
ATOM 563 N N . GLN A 1 78 ? -2.429 0.148 -4.989 1.00 90.06 78 GLN A N 1
ATOM 564 C CA . GLN A 1 78 ? -2.822 1.213 -5.909 1.00 90.06 78 GLN A CA 1
ATOM 565 C C . GLN A 1 78 ? -1.650 2.137 -6.271 1.00 90.06 78 GLN A C 1
ATOM 567 O O . GLN A 1 78 ? -1.595 2.618 -7.398 1.00 90.06 78 GLN A O 1
ATOM 572 N N . PHE A 1 79 ? -0.726 2.390 -5.342 1.00 89.75 79 PHE A N 1
ATOM 573 C CA . PHE A 1 79 ? 0.461 3.210 -5.585 1.00 89.75 79 PHE A CA 1
ATOM 574 C C . PHE A 1 79 ? 1.380 2.590 -6.649 1.00 89.75 79 PHE A C 1
ATOM 576 O O . PHE A 1 79 ? 1.928 3.320 -7.471 1.00 89.75 79 PHE A O 1
ATOM 583 N N . MET A 1 80 ? 1.517 1.259 -6.656 1.00 84.69 80 MET A N 1
ATOM 584 C CA . MET A 1 80 ? 2.335 0.527 -7.632 1.00 84.69 80 MET A CA 1
ATOM 585 C C . MET A 1 80 ? 1.612 0.214 -8.939 1.00 84.69 80 MET A C 1
ATOM 587 O O . MET A 1 80 ? 2.263 -0.054 -9.948 1.00 84.69 80 MET A O 1
ATOM 591 N N . ALA A 1 81 ? 0.279 0.218 -8.936 1.00 77.00 81 ALA A N 1
ATOM 592 C CA . ALA A 1 81 ? -0.488 -0.060 -10.133 1.00 77.00 81 ALA A CA 1
ATOM 593 C C . ALA A 1 81 ? -0.163 0.991 -11.214 1.00 77.00 81 ALA A C 1
ATOM 595 O O . ALA A 1 81 ? -0.367 2.188 -10.977 1.00 77.00 81 ALA A O 1
ATOM 596 N N . PRO A 1 82 ? 0.294 0.597 -12.421 1.00 59.25 82 PRO A N 1
ATOM 597 C CA . PRO A 1 82 ? 0.293 1.524 -13.545 1.00 59.25 82 PRO A CA 1
ATOM 598 C C . PRO A 1 82 ? -1.144 2.026 -13.713 1.00 59.25 82 PRO A C 1
ATOM 600 O O . PRO A 1 82 ? -2.065 1.213 -13.628 1.00 59.25 82 PRO A O 1
ATOM 603 N N . TYR A 1 83 ? -1.352 3.338 -13.902 1.00 42.09 83 TYR A N 1
ATOM 604 C CA . TYR A 1 83 ? -2.691 3.926 -14.058 1.00 42.09 83 TYR A CA 1
ATOM 605 C C . TYR A 1 83 ? -3.532 3.077 -15.021 1.00 42.09 83 TYR A C 1
ATOM 607 O O . TYR A 1 83 ? -3.362 3.114 -16.238 1.00 42.09 83 TYR A O 1
ATOM 615 N N . SER A 1 84 ? -4.437 2.294 -14.447 1.00 41.88 84 SER A N 1
ATOM 616 C CA . SER A 1 84 ? -5.327 1.379 -15.139 1.00 41.88 84 SER A CA 1
ATOM 617 C C . SER A 1 84 ? -6.672 1.497 -14.435 1.00 41.88 84 SER A C 1
ATOM 619 O O . SER A 1 84 ? -6.737 1.304 -13.218 1.00 41.88 84 SER A O 1
ATOM 621 N N . PRO A 1 85 ? -7.763 1.824 -15.144 1.00 37.91 85 PRO A N 1
ATOM 622 C CA . PRO A 1 85 ? -9.074 2.075 -14.540 1.00 37.91 85 PRO A CA 1
ATOM 623 C C . PRO A 1 85 ? -9.732 0.829 -13.904 1.00 37.91 85 PRO A C 1
ATOM 625 O O . PRO A 1 85 ? -10.919 0.864 -13.593 1.00 37.91 85 PRO A O 1
ATOM 628 N N . ALA A 1 86 ? -8.999 -0.277 -13.723 1.00 44.22 86 ALA A N 1
ATOM 629 C CA . ALA A 1 86 ? -9.525 -1.590 -13.356 1.00 44.22 86 ALA A CA 1
ATOM 630 C C . ALA A 1 86 ? -8.956 -2.196 -12.055 1.00 44.22 86 ALA A C 1
ATOM 632 O O . ALA A 1 86 ? -9.219 -3.369 -11.795 1.00 44.22 86 ALA A O 1
ATOM 633 N N . HIS A 1 87 ? -8.211 -1.447 -11.230 1.00 44.53 87 HIS A N 1
ATOM 634 C CA . HIS A 1 87 ? -7.715 -1.982 -9.954 1.00 44.53 87 HIS A CA 1
ATOM 635 C C . HIS A 1 87 ? -8.887 -2.281 -9.000 1.00 44.53 87 HIS A C 1
ATOM 637 O O . HIS A 1 87 ? -9.704 -1.399 -8.724 1.00 44.53 87 HIS A O 1
ATOM 643 N N . ARG A 1 88 ? -8.995 -3.521 -8.501 1.00 52.09 88 ARG A N 1
ATOM 644 C CA . ARG A 1 88 ? -10.151 -3.983 -7.713 1.00 52.09 88 ARG A CA 1
ATOM 645 C C . ARG A 1 88 ? -9.685 -4.621 -6.409 1.00 52.09 88 ARG A C 1
ATOM 647 O O . ARG A 1 88 ? -9.005 -5.637 -6.400 1.00 52.09 88 ARG A O 1
ATOM 654 N N . LEU A 1 89 ? -10.103 -4.051 -5.288 1.00 43.56 89 LEU A N 1
ATOM 655 C CA . LEU A 1 89 ? -9.878 -4.607 -3.955 1.00 43.56 89 LEU A CA 1
ATOM 656 C C . LEU A 1 89 ? -11.227 -5.035 -3.390 1.00 43.56 89 LEU A C 1
ATOM 658 O O . LEU A 1 89 ? -12.152 -4.227 -3.364 1.00 43.56 89 LEU A O 1
ATOM 662 N N . THR A 1 90 ? -11.361 -6.288 -2.959 1.00 43.25 90 THR A N 1
ATOM 663 C CA . THR A 1 90 ? -12.599 -6.793 -2.353 1.00 43.25 90 THR A CA 1
ATOM 664 C C . THR A 1 90 ? -12.344 -7.176 -0.897 1.00 43.25 90 THR A C 1
ATOM 666 O O . THR A 1 90 ? -11.449 -7.963 -0.582 1.00 43.25 90 THR A O 1
ATOM 669 N N . SER A 1 91 ? -13.145 -6.618 0.015 1.00 39.25 91 SER A N 1
ATOM 670 C CA . SER A 1 91 ? -13.199 -7.069 1.405 1.00 39.25 91 SER A CA 1
ATOM 671 C C . SER A 1 91 ? -14.350 -8.066 1.565 1.00 39.25 91 SER A C 1
ATOM 673 O O . SER A 1 91 ? -15.510 -7.763 1.279 1.00 39.25 91 SER A O 1
ATOM 675 N N . GLN A 1 92 ? -14.041 -9.288 2.001 1.00 39.88 92 GLN A N 1
ATOM 676 C CA . GLN A 1 92 ? -15.033 -10.191 2.582 1.00 39.88 92 GLN A CA 1
ATOM 677 C C . GLN A 1 92 ? -14.709 -10.349 4.071 1.00 39.88 92 GLN A C 1
ATOM 679 O O . GLN A 1 92 ? -13.554 -10.335 4.479 1.00 39.88 92 GLN A O 1
ATOM 684 N N . GLY A 1 93 ? -15.742 -10.397 4.910 1.00 35.53 93 GLY A N 1
ATOM 685 C CA . GLY A 1 93 ? -15.606 -10.333 6.364 1.00 35.53 93 GLY A CA 1
ATOM 686 C C . GLY A 1 93 ? -14.624 -11.336 6.999 1.00 35.53 93 GLY A C 1
ATOM 687 O O . GLY A 1 93 ? -14.355 -12.416 6.480 1.00 35.53 93 GLY A O 1
ATOM 688 N N . SER A 1 94 ? -14.128 -10.900 8.161 1.00 43.75 94 SER A N 1
ATOM 689 C CA . SER A 1 94 ? -13.305 -11.521 9.219 1.00 43.75 94 SER A CA 1
ATOM 690 C C . SER A 1 94 ? -12.001 -12.265 8.899 1.00 43.75 94 SER A C 1
ATOM 692 O O . SER A 1 94 ? -11.148 -12.254 9.784 1.00 43.75 94 SER A O 1
ATOM 694 N N . HIS A 1 95 ? -11.764 -12.838 7.715 1.00 39.97 95 HIS A N 1
ATOM 695 C CA . HIS A 1 95 ? -10.520 -13.604 7.480 1.00 39.97 95 HIS A CA 1
ATOM 696 C C . HIS A 1 95 ? -9.884 -13.487 6.086 1.00 39.97 95 HIS A C 1
ATOM 698 O O . HIS A 1 95 ? -8.829 -14.086 5.875 1.00 39.97 95 HIS A O 1
ATOM 704 N N . GLU A 1 96 ? -10.452 -12.722 5.147 1.00 41.12 96 GLU A N 1
ATOM 705 C CA . GLU A 1 96 ? -9.997 -12.781 3.752 1.00 41.12 96 GLU A CA 1
ATOM 706 C C . GLU A 1 96 ? -10.033 -11.413 3.054 1.00 41.12 96 GLU A C 1
ATOM 708 O O . GLU A 1 96 ? -11.072 -10.763 2.950 1.00 41.12 96 GLU A O 1
ATOM 713 N N . THR A 1 97 ? -8.876 -10.959 2.565 1.00 41.84 97 THR A N 1
ATOM 714 C CA . THR A 1 97 ? -8.769 -9.789 1.678 1.00 41.84 97 THR A CA 1
ATOM 715 C C . THR A 1 97 ? -8.270 -10.270 0.322 1.00 41.84 97 THR A C 1
ATOM 717 O O . THR A 1 97 ? -7.179 -10.839 0.228 1.00 41.84 97 THR A O 1
ATOM 720 N N . GLN A 1 98 ? -9.070 -10.061 -0.725 1.00 38.38 98 GLN A N 1
ATOM 721 C CA . GLN A 1 98 ? -8.700 -10.421 -2.092 1.00 38.38 98 GLN A CA 1
ATOM 722 C C . GLN A 1 98 ? -8.301 -9.167 -2.871 1.00 38.38 98 GLN A C 1
ATOM 724 O O . GLN A 1 98 ? -8.952 -8.120 -2.802 1.00 38.38 98 GLN A O 1
ATOM 729 N N . VAL A 1 99 ? -7.207 -9.291 -3.618 1.00 37.12 99 VAL A N 1
ATOM 730 C CA . VAL A 1 99 ? -6.647 -8.230 -4.450 1.00 37.12 99 VAL A CA 1
ATOM 731 C C . VAL A 1 99 ? -6.731 -8.700 -5.898 1.00 37.12 99 VAL A C 1
ATOM 733 O O . VAL A 1 99 ? -6.129 -9.707 -6.274 1.00 37.12 99 VAL A O 1
ATOM 736 N N . HIS A 1 100 ? -7.498 -7.979 -6.709 1.00 31.92 100 HIS A N 1
ATOM 737 C CA . HIS A 1 100 ? -7.547 -8.145 -8.155 1.00 31.92 100 HIS A CA 1
ATOM 738 C C . HIS A 1 100 ? -6.657 -7.076 -8.800 1.00 31.92 100 HIS A C 1
ATOM 740 O O . HIS A 1 100 ? -6.999 -5.887 -8.771 1.00 31.92 100 HIS A O 1
ATOM 746 N N . VAL A 1 101 ? -5.539 -7.530 -9.372 1.00 39.16 101 VAL A N 1
ATOM 747 C CA . VAL A 1 101 ? -4.609 -6.731 -10.184 1.00 39.16 101 VAL A CA 1
ATOM 748 C C . VAL A 1 101 ? -4.838 -7.039 -11.663 1.00 39.16 101 VAL A C 1
ATOM 750 O O . VAL A 1 101 ? -5.034 -8.232 -11.996 1.00 39.16 101 VAL A O 1
#

InterPro domains:
  IPR037128 Quinolinate phosphoribosyl transferase, N-terminal domain superfamily [G3DSA:3.90.1170.20] (10-98)

Secondary structure (DSSP, 8-state):
--------HHHHHHHHHHTT--HHHHHHHHHHHHHHHTTTSS-HHHHHH-SS---EEEEE-SS------HHHHHHHHHHHS-S-TT-EEEEETTTEEEEE-

Organism: NCBI:txid1160719

Radius of gyration: 14.8 Å; chains: 1; bounding box: 44×30×34 Å